Protein AF-K1SM34-F1 (afdb_monomer_lite)

Foldseek 3Di:
DVVLLVVLVVFVPAKDFDDDVHDTDDIHIPSVVSVVLVVLVVVLVVLVCVLVLPDAAQFQQPQFRPCVVVCVVVVNPVVVVVVRQCVVCVVVVHNGHDNGDTNDRDCVSVVSVVVSVVSVVVSVVVVD

Structure (mmCIF, N/CA/C/O backbone):
data_AF-K1SM34-F1
#
_entry.id   AF-K1SM34-F1
#
loop_
_atom_site.group_PDB
_atom_site.id
_atom_site.type_symbol
_atom_site.label_atom_id
_atom_site.label_alt_id
_atom_site.label_comp_id
_atom_site.label_asym_id
_atom_site.label_entity_id
_atom_site.label_seq_id
_atom_site.pdbx_PDB_ins_code
_atom_site.Cartn_x
_atom_site.Cartn_y
_atom_site.Cartn_z
_atom_site.occupancy
_atom_site.B_iso_or_equiv
_atom_site.auth_seq_id
_atom_site.auth_comp_id
_atom_site.auth_asym_id
_atom_site.auth_atom_id
_atom_site.pdbx_PDB_model_num
ATOM 1 N N . MET A 1 1 ? 0.855 -4.156 -13.533 1.00 89.00 1 MET A N 1
ATOM 2 C CA . MET A 1 1 ? 1.797 -5.291 -13.402 1.00 89.00 1 MET A CA 1
ATOM 3 C C . MET A 1 1 ? 1.888 -6.126 -14.684 1.00 89.00 1 MET A C 1
ATOM 5 O O . MET A 1 1 ? 2.943 -6.091 -15.301 1.00 89.00 1 MET A O 1
ATOM 9 N N . LYS A 1 2 ? 0.816 -6.805 -15.136 1.00 96.25 2 LYS A N 1
ATOM 10 C CA . LYS A 1 2 ? 0.842 -7.730 -16.296 1.00 96.25 2 LYS A CA 1
ATOM 11 C C . LYS A 1 2 ? 1.479 -7.157 -17.572 1.00 96.25 2 LYS A C 1
ATOM 13 O O . LYS A 1 2 ? 2.424 -7.739 -18.078 1.00 96.25 2 LYS A O 1
ATOM 18 N N . GLU A 1 3 ? 1.020 -6.002 -18.046 1.00 97.81 3 GLU A N 1
ATOM 19 C CA . GLU A 1 3 ? 1.512 -5.424 -19.311 1.00 97.81 3 GLU A CA 1
ATOM 20 C C . GLU A 1 3 ? 3.024 -5.141 -19.300 1.00 97.81 3 GLU A C 1
ATOM 22 O O . GLU A 1 3 ? 3.725 -5.396 -20.277 1.00 97.81 3 GLU A O 1
ATOM 27 N N . LEU A 1 4 ? 3.553 -4.665 -18.168 1.00 97.44 4 LEU A N 1
ATOM 28 C CA . LEU A 1 4 ? 4.985 -4.411 -18.010 1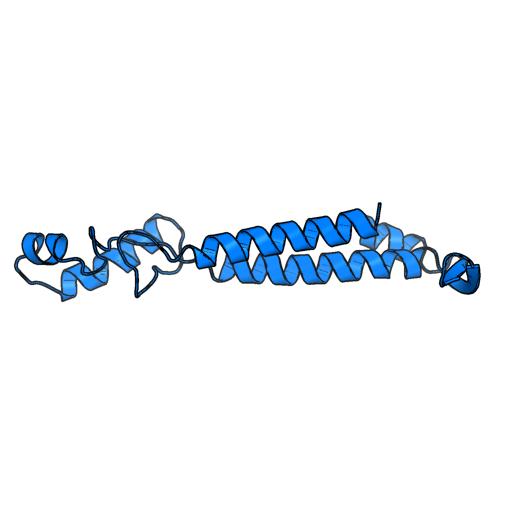.00 97.44 4 LEU A CA 1
ATOM 29 C C . LEU A 1 4 ? 5.789 -5.716 -17.898 1.00 97.44 4 LEU A C 1
ATOM 31 O O . LEU A 1 4 ? 6.906 -5.789 -18.408 1.00 97.44 4 LEU A O 1
ATOM 35 N N . ALA A 1 5 ? 5.223 -6.746 -17.264 1.00 98.44 5 ALA A N 1
ATOM 36 C CA . ALA A 1 5 ? 5.828 -8.072 -17.201 1.00 98.44 5 ALA A CA 1
ATOM 37 C C . ALA A 1 5 ? 5.891 -8.730 -18.591 1.00 98.44 5 ALA A C 1
ATOM 39 O O . ALA A 1 5 ? 6.952 -9.211 -18.985 1.00 98.44 5 ALA A O 1
ATOM 40 N N . ASP A 1 6 ? 4.805 -8.664 -19.365 1.00 98.62 6 ASP A N 1
ATOM 41 C CA . ASP A 1 6 ? 4.750 -9.172 -20.740 1.00 98.62 6 ASP A CA 1
ATOM 42 C C . ASP A 1 6 ? 5.736 -8.419 -21.647 1.00 98.62 6 ASP A C 1
ATOM 44 O O . ASP A 1 6 ? 6.437 -9.027 -22.457 1.00 98.62 6 ASP A O 1
ATOM 48 N N . PHE A 1 7 ? 5.856 -7.096 -21.479 1.00 98.62 7 PHE A N 1
ATOM 49 C CA . PHE A 1 7 ? 6.878 -6.296 -22.155 1.00 98.62 7 PHE A CA 1
ATOM 50 C C . PHE A 1 7 ? 8.295 -6.755 -21.784 1.00 98.62 7 PHE A C 1
ATOM 52 O O . PHE A 1 7 ? 9.135 -6.961 -22.664 1.00 98.62 7 PHE A O 1
ATOM 59 N N . ALA A 1 8 ? 8.571 -6.933 -20.490 1.00 98.62 8 ALA A N 1
ATOM 60 C CA . ALA A 1 8 ? 9.879 -7.368 -20.023 1.00 98.62 8 ALA A CA 1
ATOM 61 C C . ALA A 1 8 ? 10.248 -8.755 -20.571 1.00 98.62 8 ALA A C 1
ATOM 63 O O . ALA A 1 8 ? 11.377 -8.939 -21.029 1.00 98.62 8 ALA A O 1
ATOM 64 N N . ASP A 1 9 ? 9.303 -9.700 -20.588 1.00 98.69 9 ASP A N 1
ATOM 65 C CA . ASP A 1 9 ? 9.522 -11.045 -21.125 1.00 98.69 9 ASP A CA 1
ATOM 66 C C . ASP A 1 9 ? 9.722 -11.031 -22.646 1.00 98.69 9 ASP A C 1
ATOM 68 O O . ASP A 1 9 ? 10.700 -11.598 -23.143 1.00 98.69 9 ASP A O 1
ATOM 72 N N . LYS A 1 10 ? 8.880 -10.293 -23.384 1.00 98.81 10 LYS A N 1
ATOM 73 C CA . LYS A 1 10 ? 9.003 -10.11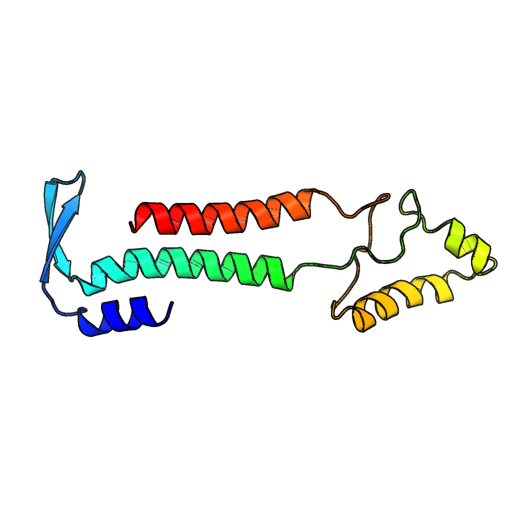7 -24.840 1.00 98.81 10 LYS A CA 1
ATOM 74 C C . LYS A 1 10 ? 10.381 -9.589 -25.242 1.00 98.81 10 LYS A C 1
ATOM 76 O O . LYS A 1 10 ? 10.943 -10.031 -26.242 1.00 98.81 10 LYS A O 1
ATOM 81 N N . TYR A 1 11 ? 10.934 -8.655 -24.469 1.00 98.81 11 TYR A N 1
ATOM 82 C CA . TYR A 1 11 ? 12.193 -7.977 -24.781 1.00 98.81 11 TYR A CA 1
ATOM 83 C C . TYR A 1 11 ? 13.389 -8.447 -23.941 1.00 98.81 11 TYR A C 1
ATOM 85 O O . TYR A 1 11 ? 14.443 -7.800 -23.944 1.00 98.81 11 TYR A O 1
ATOM 93 N N . LYS A 1 12 ? 13.279 -9.589 -23.248 1.00 98.69 12 LYS A N 1
ATOM 94 C CA . LYS A 1 12 ? 14.323 -10.092 -22.336 1.00 98.69 12 LYS A CA 1
ATOM 95 C C . LYS A 1 12 ? 15.677 -10.318 -22.997 1.00 98.69 12 LYS A C 1
ATOM 97 O O . LYS A 1 12 ? 16.698 -10.128 -22.343 1.00 98.69 12 LYS A O 1
ATOM 102 N N . ALA A 1 13 ? 15.679 -10.683 -24.279 1.00 98.56 13 ALA A N 1
ATOM 103 C CA . ALA A 1 13 ? 16.881 -10.982 -25.052 1.00 98.56 13 ALA A CA 1
ATOM 104 C C . ALA A 1 13 ? 17.350 -9.822 -25.947 1.00 98.56 13 ALA A C 1
ATOM 106 O O . ALA A 1 13 ? 18.374 -9.966 -26.603 1.00 98.56 13 ALA A O 1
ATOM 107 N N . GLN A 1 14 ? 16.636 -8.688 -25.995 1.00 98.75 14 GLN A N 1
ATOM 108 C CA . GLN A 1 14 ? 17.002 -7.556 -26.853 1.00 98.75 14 GLN A CA 1
ATOM 109 C C . GLN A 1 14 ? 18.107 -6.717 -26.192 1.00 98.75 14 GLN A C 1
ATOM 111 O O . GLN A 1 14 ? 17.809 -6.025 -25.211 1.00 98.75 14 GLN A O 1
ATOM 116 N N . PRO A 1 15 ? 19.354 -6.719 -26.700 1.00 98.56 15 PRO A N 1
ATOM 117 C CA . PRO A 1 15 ? 20.438 -5.952 -26.099 1.00 98.56 15 PRO A CA 1
ATOM 118 C C . PRO A 1 15 ? 20.202 -4.446 -26.234 1.00 98.56 15 PRO A C 1
ATOM 120 O O . PRO A 1 15 ? 19.641 -3.969 -27.220 1.00 98.56 15 PRO A O 1
ATOM 123 N N . THR A 1 16 ? 20.658 -3.682 -25.248 1.00 98.62 16 THR A N 1
ATOM 124 C CA . THR A 1 16 ? 20.684 -2.217 -25.279 1.00 98.62 16 THR A CA 1
ATOM 125 C C . THR A 1 16 ? 21.860 -1.705 -24.458 1.00 98.62 16 THR A C 1
ATOM 127 O O . THR A 1 16 ? 22.243 -2.305 -23.452 1.00 98.62 16 THR A O 1
ATOM 130 N N . LEU A 1 17 ? 22.407 -0.551 -24.838 1.00 98.31 17 LEU A N 1
ATOM 131 C CA . LEU A 1 17 ? 23.386 0.153 -24.013 1.00 98.31 17 LEU A CA 1
ATOM 132 C C . LEU A 1 17 ? 22.741 0.552 -22.675 1.00 98.31 17 LEU A C 1
ATOM 134 O O . LEU A 1 17 ? 21.618 1.074 -22.669 1.00 98.31 17 LEU A O 1
ATOM 138 N N . ALA A 1 18 ? 23.407 0.266 -21.553 1.00 97.50 18 ALA A N 1
ATOM 139 C CA . ALA A 1 18 ? 22.992 0.743 -20.236 1.00 97.50 18 ALA A CA 1
ATOM 140 C C . ALA A 1 18 ? 23.624 2.101 -19.923 1.00 97.50 18 ALA A C 1
ATOM 142 O O . ALA A 1 18 ? 24.610 2.492 -20.546 1.00 97.50 18 ALA A O 1
ATOM 143 N N . PHE A 1 19 ? 23.060 2.793 -18.933 1.00 97.88 19 PHE A N 1
ATOM 144 C CA . PHE A 1 19 ? 23.511 4.117 -18.533 1.00 97.88 19 PHE A CA 1
ATOM 145 C C . PHE A 1 19 ? 23.691 4.200 -17.018 1.00 97.88 19 PHE A C 1
ATOM 147 O O . PHE A 1 19 ? 22.775 3.868 -16.266 1.00 97.88 19 PHE A O 1
ATOM 154 N N . THR A 1 20 ? 24.853 4.679 -16.579 1.00 97.00 20 THR A N 1
ATOM 155 C CA . THR A 1 20 ? 25.108 5.132 -15.202 1.00 97.00 20 THR A CA 1
ATOM 156 C C . THR A 1 20 ? 25.584 6.577 -15.284 1.00 97.00 20 THR A C 1
ATOM 158 O O . THR A 1 20 ? 26.324 6.921 -16.199 1.00 97.00 20 THR A O 1
ATOM 161 N N . HIS A 1 21 ? 25.099 7.468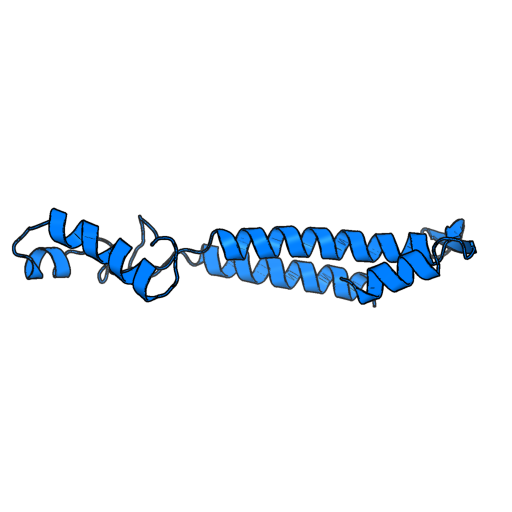 -14.413 1.00 96.69 21 HIS A N 1
ATOM 162 C CA . HIS A 1 21 ? 25.302 8.924 -14.572 1.00 96.69 21 HIS A CA 1
ATOM 163 C C . HIS A 1 21 ? 24.847 9.464 -15.943 1.00 96.69 21 HIS A C 1
ATOM 165 O O . HIS A 1 21 ? 25.370 10.460 -16.435 1.00 96.69 21 HIS A O 1
ATOM 171 N N . PHE A 1 22 ? 23.911 8.767 -16.595 1.00 94.12 22 PHE A N 1
ATOM 172 C CA . PHE A 1 22 ? 23.523 9.025 -17.984 1.00 94.12 22 PHE A CA 1
ATOM 173 C C . PHE A 1 22 ? 24.698 8.957 -18.988 1.00 94.12 22 PHE A C 1
ATOM 175 O O . PHE A 1 22 ? 24.667 9.571 -20.049 1.00 94.12 22 PHE A O 1
ATOM 182 N N . GLN A 1 23 ? 25.737 8.186 -18.673 1.00 97.94 23 GLN A N 1
ATOM 183 C CA . GLN A 1 23 ? 26.869 7.909 -19.555 1.00 97.94 23 GLN A CA 1
ATOM 184 C C . GLN A 1 23 ? 26.876 6.431 -19.969 1.00 97.94 23 GLN A C 1
ATOM 186 O O . GLN A 1 23 ? 26.378 5.592 -19.209 1.00 97.94 23 GLN A O 1
ATOM 191 N N . PRO A 1 24 ? 27.408 6.096 -21.160 1.00 98.12 24 PRO A N 1
ATOM 192 C CA . PRO A 1 24 ? 27.535 4.717 -21.624 1.00 98.12 24 PRO A CA 1
ATOM 193 C C . PRO A 1 24 ? 28.173 3.793 -20.581 1.00 98.12 24 PRO A C 1
ATOM 195 O O . PRO A 1 24 ? 29.255 4.068 -20.069 1.00 98.12 24 PRO A O 1
ATOM 198 N N . ALA A 1 25 ? 27.511 2.673 -20.301 1.00 97.75 25 ALA A N 1
ATOM 199 C CA . ALA A 1 25 ? 27.989 1.627 -19.402 1.00 97.75 25 ALA A CA 1
ATOM 200 C C . ALA A 1 25 ? 27.911 0.243 -20.073 1.00 97.75 25 ALA A C 1
ATOM 202 O O . ALA A 1 25 ? 27.576 0.123 -21.254 1.00 97.75 25 ALA A O 1
ATOM 203 N N . GLN A 1 26 ? 28.224 -0.820 -19.324 1.00 97.44 26 GLN A N 1
ATOM 204 C CA . GLN A 1 26 ? 28.122 -2.198 -19.819 1.00 97.44 26 GLN A CA 1
ATOM 205 C C . GLN A 1 26 ? 26.716 -2.495 -20.383 1.00 97.44 26 GLN A C 1
ATOM 207 O O . GLN A 1 26 ? 25.727 -2.027 -19.814 1.00 97.44 26 GLN A O 1
ATOM 212 N N . PRO A 1 27 ? 26.591 -3.264 -21.481 1.00 97.69 27 PRO A N 1
ATOM 213 C CA . PRO A 1 27 ? 25.291 -3.597 -22.056 1.00 97.69 27 PRO A CA 1
ATOM 214 C C . PRO A 1 27 ? 24.344 -4.285 -21.065 1.00 97.69 27 PRO A C 1
ATOM 216 O O . PRO A 1 27 ? 24.753 -5.052 -20.197 1.00 97.69 27 PRO A O 1
ATOM 219 N N . THR A 1 28 ? 23.051 -4.040 -21.250 1.00 98.56 28 THR A N 1
ATOM 220 C CA . THR A 1 28 ? 21.944 -4.747 -20.594 1.00 98.56 28 THR A CA 1
ATOM 221 C C . THR A 1 28 ? 20.941 -5.195 -21.663 1.00 98.56 28 THR A C 1
ATOM 223 O O . THR A 1 28 ? 21.239 -5.129 -22.857 1.00 98.56 28 THR A O 1
ATOM 226 N N . THR A 1 29 ? 19.743 -5.628 -21.274 1.00 98.81 29 THR A N 1
ATOM 227 C CA . THR A 1 29 ? 18.630 -5.849 -22.206 1.00 98.81 29 THR A CA 1
ATOM 228 C C . THR A 1 29 ? 17.469 -4.906 -21.924 1.00 98.81 29 THR A C 1
ATOM 230 O O . THR A 1 29 ? 17.308 -4.407 -20.807 1.00 98.81 29 THR A O 1
ATOM 233 N N . VAL A 1 30 ? 16.656 -4.637 -22.948 1.00 98.75 30 VAL A N 1
ATOM 234 C CA . VAL A 1 30 ? 15.440 -3.820 -22.807 1.00 98.75 30 VAL A CA 1
ATOM 235 C C . VAL A 1 30 ? 14.520 -4.435 -21.752 1.00 98.75 30 VAL A C 1
ATOM 237 O O . VAL A 1 30 ? 14.063 -3.728 -20.855 1.00 98.75 30 VAL A O 1
ATOM 240 N N . GLY A 1 31 ? 14.342 -5.760 -21.781 1.00 98.75 31 GLY A N 1
ATOM 241 C CA . GLY A 1 31 ? 13.579 -6.468 -20.758 1.00 98.75 31 GLY A CA 1
ATOM 242 C C . GLY A 1 31 ? 14.185 -6.345 -19.360 1.00 98.75 31 GLY A C 1
ATOM 243 O O . GLY A 1 31 ? 13.469 -6.010 -18.423 1.00 98.75 31 GLY A O 1
ATOM 244 N N . LYS A 1 32 ? 15.511 -6.499 -19.201 1.00 98.69 32 LYS A N 1
ATOM 245 C CA . LYS A 1 32 ? 16.176 -6.327 -17.894 1.00 98.69 32 LYS A CA 1
ATOM 246 C C . LYS A 1 32 ? 16.024 -4.908 -17.338 1.00 98.69 32 LYS A C 1
ATOM 248 O O . LYS A 1 32 ? 15.938 -4.733 -16.127 1.00 98.69 32 LYS A O 1
ATOM 253 N N . ARG A 1 33 ? 15.991 -3.879 -18.187 1.00 98.50 33 ARG A N 1
ATOM 254 C CA . ARG A 1 33 ? 15.671 -2.516 -17.734 1.00 98.50 33 ARG A CA 1
ATOM 255 C C . ARG A 1 33 ? 14.231 -2.435 -17.231 1.00 98.50 33 ARG A C 1
ATOM 257 O O . ARG A 1 33 ? 14.010 -1.879 -16.159 1.00 98.50 33 ARG A O 1
ATOM 264 N N . ALA A 1 34 ? 13.288 -3.034 -17.956 1.00 98.56 34 ALA A N 1
ATOM 265 C CA . ALA A 1 34 ? 11.885 -3.062 -17.563 1.00 98.56 34 ALA A CA 1
ATOM 266 C C . ALA A 1 34 ? 11.640 -3.775 -16.226 1.00 98.56 34 ALA A C 1
ATOM 268 O O . ALA A 1 34 ? 10.811 -3.320 -15.440 1.00 98.56 34 ALA A O 1
ATOM 269 N N . THR A 1 35 ? 12.410 -4.823 -15.905 1.00 98.62 35 THR A N 1
ATOM 270 C CA . THR A 1 35 ? 12.287 -5.490 -14.599 1.00 98.62 35 THR A CA 1
ATOM 271 C C . THR A 1 35 ? 12.691 -4.599 -13.425 1.00 98.62 35 THR A C 1
ATOM 273 O O . THR A 1 35 ? 12.243 -4.850 -12.315 1.00 98.62 35 THR A O 1
ATOM 276 N N . LEU A 1 36 ? 13.518 -3.564 -13.634 1.00 98.44 36 LEU A N 1
ATOM 277 C CA . LEU A 1 36 ? 13.842 -2.607 -12.567 1.00 98.44 36 LEU A CA 1
ATOM 278 C C . LEU A 1 36 ? 12.609 -1.791 -12.169 1.00 98.44 36 LEU A C 1
ATOM 280 O O . LEU A 1 36 ? 12.381 -1.582 -10.987 1.00 98.44 36 LEU A O 1
ATOM 284 N N . TRP A 1 37 ? 11.803 -1.361 -13.143 1.00 98.38 37 TRP A N 1
ATOM 285 C CA . TRP A 1 37 ? 10.534 -0.678 -12.872 1.00 98.38 37 TRP A CA 1
ATOM 286 C C . TRP A 1 37 ? 9.500 -1.640 -12.282 1.00 98.38 37 TRP A C 1
ATOM 288 O O . TRP A 1 37 ? 8.809 -1.297 -11.331 1.00 98.38 37 TRP A O 1
ATOM 298 N N . LEU A 1 38 ? 9.422 -2.867 -12.812 1.00 98.38 38 LEU A N 1
ATOM 299 C CA . LEU A 1 38 ? 8.498 -3.884 -12.307 1.00 98.38 38 LEU A CA 1
ATOM 300 C C . LEU A 1 38 ? 8.777 -4.240 -10.840 1.00 98.38 38 LEU A C 1
ATOM 302 O O . LEU A 1 38 ? 7.832 -4.437 -10.084 1.00 98.38 38 LEU A O 1
ATOM 306 N N . GLN A 1 39 ? 10.051 -4.300 -10.441 1.00 98.44 39 GLN A N 1
ATOM 307 C CA . GLN A 1 39 ? 10.440 -4.555 -9.055 1.00 98.44 39 GLN A CA 1
ATOM 308 C C . GLN A 1 39 ? 9.915 -3.471 -8.112 1.00 98.44 39 GLN A C 1
ATOM 310 O O . GLN A 1 39 ? 9.403 -3.806 -7.051 1.00 98.44 39 GLN A O 1
ATOM 315 N N . GLU A 1 40 ? 10.022 -2.196 -8.488 1.00 98.44 40 GLU A N 1
ATOM 316 C CA . GLU A 1 40 ? 9.513 -1.100 -7.659 1.00 98.44 40 GLU A CA 1
ATOM 317 C C . GLU A 1 40 ? 7.991 -1.197 -7.476 1.00 98.44 40 GLU A C 1
ATOM 319 O O . GLU A 1 40 ? 7.522 -1.244 -6.345 1.00 98.44 40 GLU A O 1
ATOM 324 N N . PHE A 1 41 ? 7.232 -1.407 -8.558 1.00 98.44 41 PHE A N 1
ATOM 325 C CA . PHE A 1 41 ? 5.781 -1.610 -8.447 1.00 98.44 41 PHE A CA 1
ATOM 326 C C . PHE A 1 41 ? 5.380 -2.894 -7.706 1.00 98.44 41 PHE A C 1
ATOM 328 O O . PHE A 1 41 ? 4.269 -2.980 -7.185 1.00 98.44 41 PHE A O 1
ATOM 335 N N . SER A 1 42 ? 6.246 -3.911 -7.673 1.00 98.38 42 SER A N 1
ATOM 336 C CA . SER A 1 42 ? 6.017 -5.105 -6.855 1.00 98.38 42 SER A CA 1
ATOM 337 C C . SER A 1 42 ? 6.096 -4.776 -5.368 1.00 98.38 42 SER A C 1
ATOM 339 O O . SER A 1 42 ? 5.242 -5.224 -4.613 1.00 98.38 42 SER A O 1
ATOM 341 N N . LEU A 1 43 ? 7.079 -3.966 -4.963 1.00 98.62 43 LEU A N 1
ATOM 342 C CA . LEU A 1 43 ? 7.207 -3.500 -3.580 1.00 98.62 43 LEU A CA 1
ATOM 343 C C . LEU A 1 43 ? 6.016 -2.614 -3.189 1.00 98.62 43 LEU A C 1
ATOM 345 O O . LEU A 1 43 ? 5.440 -2.798 -2.121 1.00 98.62 43 LEU A O 1
ATOM 349 N N . ASP A 1 44 ? 5.581 -1.727 -4.086 1.00 98.62 44 ASP A N 1
ATOM 350 C CA . ASP A 1 44 ? 4.382 -0.914 -3.862 1.00 98.62 44 ASP A CA 1
ATOM 351 C C . ASP A 1 44 ? 3.119 -1.769 -3.662 1.00 98.62 44 ASP A C 1
ATOM 353 O O . ASP A 1 44 ? 2.258 -1.438 -2.845 1.00 98.62 44 ASP A O 1
ATOM 357 N N . LEU A 1 45 ? 2.986 -2.864 -4.420 1.00 98.44 45 LEU A N 1
ATOM 358 C CA . LEU A 1 45 ? 1.861 -3.789 -4.291 1.00 98.44 45 LEU A CA 1
ATOM 359 C C . LEU A 1 45 ? 1.889 -4.518 -2.941 1.00 98.44 45 LEU A C 1
ATOM 361 O O . LEU A 1 45 ? 0.843 -4.644 -2.309 1.00 98.44 45 LEU A O 1
ATOM 365 N N . GLU A 1 46 ? 3.066 -4.950 -2.483 1.00 98.50 46 GLU A N 1
ATOM 366 C CA . GLU A 1 46 ? 3.236 -5.559 -1.158 1.00 98.50 46 GLU A CA 1
ATOM 367 C C . GLU A 1 46 ? 2.796 -4.600 -0.041 1.00 98.50 46 GLU A C 1
ATOM 369 O O . GLU A 1 46 ? 2.036 -4.987 0.853 1.00 98.50 46 GLU A O 1
ATOM 374 N N . ASP A 1 47 ? 3.207 -3.332 -0.119 1.00 98.50 47 ASP A N 1
ATOM 375 C CA . ASP A 1 47 ? 2.815 -2.301 0.842 1.00 98.50 47 ASP A CA 1
ATOM 376 C C . ASP A 1 47 ? 1.311 -1.989 0.780 1.00 98.50 47 ASP A C 1
ATOM 378 O O . ASP A 1 47 ? 0.654 -1.849 1.820 1.00 98.50 47 ASP A O 1
ATOM 382 N N . LEU A 1 48 ? 0.741 -1.918 -0.427 1.00 98.50 48 LEU A N 1
ATOM 383 C CA . LEU A 1 48 ? -0.690 -1.717 -0.637 1.00 98.50 48 LEU A CA 1
ATOM 384 C C . LEU A 1 48 ? -1.509 -2.850 -0.016 1.00 98.50 48 LEU A C 1
ATOM 386 O O . LEU A 1 48 ? -2.414 -2.580 0.778 1.00 98.50 48 LEU A O 1
ATOM 390 N N . ASP A 1 49 ? -1.174 -4.100 -0.329 1.00 98.38 49 ASP A N 1
ATOM 391 C CA . ASP A 1 49 ? -1.859 -5.280 0.198 1.00 98.38 49 ASP A CA 1
ATOM 392 C C . ASP A 1 49 ? -1.719 -5.362 1.721 1.00 98.38 49 ASP A C 1
ATOM 394 O O . ASP A 1 49 ? -2.685 -5.672 2.426 1.00 98.38 49 ASP A O 1
ATOM 398 N N . HIS A 1 50 ? -0.549 -5.010 2.261 1.00 98.25 50 HIS A N 1
ATOM 399 C CA . HIS A 1 50 ? -0.336 -4.951 3.702 1.00 98.25 50 HIS A CA 1
ATOM 400 C C . HIS A 1 50 ? -1.221 -3.893 4.377 1.00 98.25 50 HIS A C 1
ATOM 402 O O . HIS A 1 50 ? -1.847 -4.160 5.411 1.00 98.25 50 HIS A O 1
ATOM 408 N N . VAL A 1 51 ? -1.293 -2.677 3.829 1.00 98.00 51 VAL A N 1
ATOM 409 C CA . VAL A 1 51 ? -2.124 -1.612 4.405 1.00 98.00 51 VAL A CA 1
ATOM 410 C C . VAL A 1 51 ? -3.605 -1.959 4.277 1.00 98.00 51 VAL A C 1
ATOM 412 O O . VAL A 1 51 ? -4.314 -1.884 5.281 1.00 98.00 51 VAL A O 1
ATOM 415 N N . LEU A 1 52 ? -4.061 -2.415 3.106 1.00 96.69 52 LEU A N 1
ATOM 416 C CA . LEU A 1 52 ? -5.440 -2.865 2.886 1.00 96.69 52 LEU A CA 1
ATOM 417 C C . LEU A 1 52 ? -5.828 -4.005 3.836 1.00 96.69 52 LEU A C 1
ATOM 419 O O . LEU A 1 52 ? -6.862 -3.929 4.499 1.00 96.69 52 LEU A O 1
ATOM 423 N N . GLY A 1 53 ? -4.978 -5.026 3.962 1.00 96.56 53 GLY A N 1
ATOM 424 C CA . GLY A 1 53 ? -5.234 -6.203 4.791 1.00 96.56 53 GLY A CA 1
ATOM 425 C C . GLY A 1 53 ? -5.171 -5.954 6.301 1.00 96.56 53 GLY A C 1
ATOM 426 O O . GLY A 1 53 ? -5.675 -6.768 7.074 1.00 96.56 53 GLY A O 1
ATOM 427 N N . THR A 1 54 ? -4.571 -4.842 6.743 1.00 95.50 54 THR A N 1
ATOM 428 C CA . THR A 1 54 ? -4.444 -4.490 8.172 1.00 95.50 54 THR A CA 1
ATOM 429 C C . THR A 1 54 ? -5.372 -3.359 8.621 1.00 95.50 54 THR A C 1
ATOM 431 O O . THR A 1 54 ? -5.339 -2.970 9.795 1.00 95.50 54 THR A O 1
ATOM 434 N N . MET A 1 55 ? -6.211 -2.827 7.727 1.00 96.00 55 MET A N 1
ATOM 435 C CA . MET A 1 55 ? -7.212 -1.827 8.091 1.00 96.00 55 MET A CA 1
ATOM 436 C C . MET A 1 55 ? -8.316 -2.427 8.961 1.00 96.00 55 MET A C 1
ATOM 438 O O . MET A 1 55 ? -8.847 -3.505 8.694 1.00 96.00 55 MET A O 1
ATOM 442 N N . LYS A 1 56 ? -8.683 -1.686 10.007 1.00 97.31 56 LYS A N 1
ATOM 443 C CA . LYS A 1 56 ? -9.757 -2.044 10.935 1.00 97.31 56 LYS A CA 1
ATOM 444 C C . LYS A 1 56 ? -10.806 -0.948 10.944 1.00 97.31 56 LYS A C 1
ATOM 446 O O . LYS A 1 56 ? -10.503 0.220 10.698 1.00 97.31 56 LYS A O 1
ATOM 451 N N . LEU A 1 57 ? -12.037 -1.319 11.264 1.00 97.75 57 LEU A N 1
ATOM 452 C CA . LEU A 1 57 ? -13.101 -0.345 11.454 1.00 97.75 57 LEU A CA 1
ATOM 453 C C . LEU A 1 57 ? -12.901 0.395 12.788 1.00 97.75 57 LEU A C 1
ATOM 455 O O . LEU A 1 57 ? -12.324 -0.144 13.728 1.00 97.75 57 LEU A O 1
ATOM 459 N N . LEU A 1 58 ? -13.392 1.628 12.913 1.00 97.00 58 LEU A N 1
ATOM 460 C CA . LEU A 1 58 ? -13.432 2.299 14.219 1.00 97.00 58 LEU A CA 1
ATOM 461 C C . LEU A 1 58 ? -14.304 1.523 15.222 1.00 97.00 58 LEU A C 1
ATOM 463 O O . LEU A 1 58 ? -13.903 1.337 16.367 1.00 97.00 58 LEU A O 1
ATOM 467 N N . GLY A 1 59 ? -15.471 1.057 14.777 1.00 94.38 59 GLY A N 1
ATOM 468 C CA . GLY A 1 59 ? -16.491 0.480 15.647 1.00 94.38 59 GLY A CA 1
ATOM 469 C C . GLY A 1 59 ? -17.260 1.552 16.416 1.00 94.38 59 GLY A C 1
ATOM 470 O O . GLY A 1 59 ? -17.271 2.729 16.051 1.00 94.38 59 GLY A O 1
ATOM 471 N N . SER A 1 60 ? -17.918 1.130 17.486 1.00 93.38 60 SER A N 1
ATOM 472 C CA . SER A 1 60 ? -18.756 1.966 18.328 1.00 93.38 60 SER A CA 1
ATOM 473 C C . SER A 1 60 ? -18.034 2.315 19.625 1.00 93.38 60 SER A C 1
ATOM 475 O O . SER A 1 60 ? -18.062 1.548 20.580 1.00 93.38 60 SER A O 1
ATOM 477 N N . LYS A 1 61 ? -17.352 3.466 19.664 1.00 93.50 61 LYS A N 1
ATOM 478 C CA . LYS A 1 61 ? -16.397 3.815 20.740 1.00 93.50 61 LYS A CA 1
ATOM 479 C C . LYS A 1 61 ? -16.864 4.920 21.693 1.00 93.50 61 LYS A C 1
ATOM 481 O O . LYS A 1 61 ? -16.266 5.136 22.745 1.00 93.50 61 LYS A O 1
ATOM 486 N N . GLY A 1 62 ? -17.964 5.596 21.364 1.00 92.06 62 GLY A N 1
ATOM 487 C CA . GLY A 1 62 ? -18.431 6.782 22.088 1.00 92.06 62 GLY A CA 1
ATOM 488 C C . GLY A 1 62 ? -17.516 7.999 21.893 1.00 92.06 62 GLY A C 1
ATOM 489 O O . GLY A 1 62 ? -16.490 7.933 21.218 1.00 92.06 62 GLY A O 1
ATOM 490 N N . THR A 1 63 ? -17.886 9.134 22.488 1.00 94.69 63 THR A N 1
ATOM 491 C CA . THR A 1 63 ? -17.239 10.435 22.229 1.00 94.69 63 THR A CA 1
ATOM 492 C C . THR A 1 63 ? -15.759 10.476 22.608 1.00 94.69 63 THR A C 1
ATOM 494 O O . THR A 1 63 ? -14.986 11.175 21.966 1.00 94.69 63 THR A O 1
ATOM 497 N N . THR A 1 64 ? -15.341 9.730 23.630 1.00 96.31 64 THR A N 1
ATOM 498 C CA . THR A 1 64 ? -13.958 9.731 24.141 1.00 96.31 64 THR A CA 1
ATOM 499 C C . THR A 1 64 ? -13.290 8.359 24.088 1.00 96.31 64 THR A C 1
ATOM 501 O O . THR A 1 64 ? -12.210 8.191 24.645 1.00 96.31 64 THR A O 1
ATOM 504 N N . GLY A 1 65 ? -13.895 7.382 23.405 1.00 94.94 65 GLY A N 1
ATOM 505 C CA . GLY A 1 65 ? -13.326 6.040 23.258 1.00 94.94 65 GLY A CA 1
ATOM 506 C C . GLY A 1 65 ? -13.670 5.046 24.371 1.00 94.94 65 GLY A C 1
ATOM 507 O O . GLY A 1 65 ? -13.290 3.884 24.283 1.00 94.94 65 GLY A O 1
ATOM 508 N N . THR A 1 66 ? -14.388 5.483 25.409 1.00 94.19 66 THR A N 1
ATOM 509 C CA . THR A 1 66 ? -14.697 4.672 26.600 1.00 94.19 66 THR A CA 1
ATOM 510 C C . THR A 1 66 ? -16.019 3.917 26.523 1.00 94.19 66 THR A C 1
ATOM 512 O O . THR A 1 66 ? -16.352 3.192 27.451 1.00 94.19 66 THR A O 1
ATOM 515 N N . GLN A 1 67 ? -16.814 4.132 25.469 1.00 94.00 67 GLN A N 1
ATOM 516 C CA . GLN A 1 67 ? -18.140 3.523 25.300 1.00 94.00 67 GLN A CA 1
ATOM 517 C C . GLN A 1 67 ? -19.139 3.819 26.441 1.00 94.00 67 GLN A C 1
ATOM 519 O O . GLN A 1 67 ? -20.152 3.137 26.553 1.00 94.00 67 GLN A O 1
ATOM 524 N N . ALA A 1 68 ? -18.925 4.873 27.241 1.00 93.38 68 ALA A N 1
ATOM 525 C CA . ALA A 1 68 ? -19.743 5.167 28.426 1.00 93.38 68 ALA A CA 1
ATOM 526 C C . ALA A 1 68 ? -21.254 5.274 28.138 1.00 93.38 68 ALA A C 1
ATOM 528 O O . ALA A 1 68 ? -22.061 4.732 28.885 1.00 93.38 68 ALA A O 1
ATOM 529 N N . SER A 1 69 ? -21.644 5.901 27.023 1.00 92.12 69 SER A N 1
ATOM 530 C CA . SER A 1 69 ? -23.058 6.000 26.635 1.00 92.12 69 SER A CA 1
ATOM 531 C C . SER A 1 69 ? -23.675 4.646 26.261 1.00 92.12 69 SER A C 1
ATOM 533 O O . SER A 1 69 ? -24.872 4.452 26.439 1.00 92.12 69 SER A O 1
ATOM 535 N N . PHE A 1 70 ? -22.880 3.700 25.745 1.00 91.38 70 PHE A N 1
ATOM 536 C CA . PHE A 1 70 ? -23.339 2.329 25.503 1.00 91.38 70 PHE A CA 1
ATOM 537 C C . PHE A 1 70 ? -23.452 1.554 26.813 1.00 91.38 70 PHE A C 1
ATOM 539 O O . PHE A 1 70 ? -24.417 0.821 26.994 1.00 91.38 70 PHE A O 1
ATOM 546 N N . LEU A 1 71 ? -22.522 1.769 27.746 1.00 92.62 71 LEU A N 1
ATOM 547 C CA . LEU A 1 71 ? -22.588 1.178 29.080 1.00 92.62 71 LEU A CA 1
ATOM 548 C C . LEU A 1 71 ? -23.862 1.581 29.823 1.00 92.62 71 LEU A C 1
ATOM 550 O O . LEU A 1 71 ? -24.539 0.722 30.381 1.00 92.62 71 LEU A O 1
ATOM 554 N N . GLU A 1 72 ? -24.231 2.859 29.765 1.00 93.06 72 GLU A N 1
ATOM 555 C CA . GLU A 1 72 ? -25.495 3.350 30.318 1.00 93.06 72 GLU A CA 1
ATOM 556 C C . GLU A 1 72 ? -26.710 2.743 29.598 1.00 93.06 72 GLU A C 1
ATOM 558 O O . GLU A 1 72 ? -27.612 2.218 30.249 1.00 93.06 72 GLU A O 1
ATOM 563 N N . LEU A 1 73 ? -26.707 2.735 28.258 1.00 93.38 73 LEU A N 1
ATOM 564 C CA . LEU A 1 73 ? -27.800 2.185 27.446 1.00 93.38 73 LEU A CA 1
ATOM 565 C C . LEU A 1 73 ? -28.083 0.703 27.743 1.00 93.38 73 LEU A C 1
ATOM 567 O O . LEU A 1 73 ? -29.235 0.272 27.694 1.00 93.38 73 LEU A O 1
ATOM 571 N N . PHE A 1 74 ? -27.042 -0.070 28.052 1.00 94.31 74 PHE A N 1
ATOM 572 C CA . PHE A 1 74 ? -27.136 -1.494 28.369 1.00 94.31 74 PHE A CA 1
ATOM 573 C C . PHE A 1 74 ? -27.105 -1.783 29.880 1.00 94.31 74 PHE A C 1
ATOM 575 O O . PHE A 1 74 ? -26.820 -2.906 30.279 1.00 94.31 74 PHE A O 1
ATOM 582 N N . ASN A 1 75 ? -27.430 -0.803 30.735 1.00 95.12 75 ASN A N 1
ATOM 583 C CA . ASN A 1 75 ? -27.518 -0.965 32.196 1.00 95.12 75 ASN A CA 1
ATOM 584 C C . ASN A 1 75 ? -26.260 -1.589 32.840 1.00 95.12 75 ASN A C 1
ATOM 586 O O . ASN A 1 75 ? -26.358 -2.362 33.792 1.00 95.12 75 ASN A O 1
ATOM 590 N N . GLY A 1 76 ? -25.072 -1.274 32.318 1.00 93.31 76 GLY A N 1
ATOM 591 C CA . GLY A 1 76 ? -23.799 -1.810 32.804 1.00 93.31 76 GLY A CA 1
ATOM 592 C C . GLY A 1 76 ? -23.394 -3.175 32.233 1.00 93.31 76 GLY A C 1
ATOM 593 O O . GLY A 1 76 ? -22.364 -3.703 32.646 1.00 93.31 76 GLY A O 1
ATOM 594 N N . ASP A 1 77 ? -24.154 -3.752 31.296 1.00 93.75 77 ASP A N 1
ATOM 595 C CA . ASP A 1 77 ? -23.829 -5.039 30.665 1.00 93.75 77 ASP A CA 1
ATOM 596 C C . ASP A 1 77 ? -22.683 -4.911 29.643 1.00 93.75 77 ASP A C 1
ATOM 598 O O . ASP A 1 77 ? -22.886 -4.680 28.446 1.00 93.75 77 ASP A O 1
ATOM 602 N N . GLN A 1 78 ? -21.453 -5.088 30.133 1.00 90.31 78 GLN A N 1
ATOM 603 C CA . GLN A 1 78 ? -20.243 -5.060 29.313 1.00 90.31 78 GLN A CA 1
ATOM 604 C C . GLN A 1 78 ? -20.177 -6.221 28.307 1.00 90.31 78 GLN A C 1
ATOM 606 O O . GLN A 1 78 ? -19.681 -6.030 27.197 1.00 90.31 78 GLN A O 1
ATOM 611 N N . GLU A 1 79 ? -20.720 -7.402 28.633 1.00 92.31 79 GLU A N 1
ATOM 612 C CA . GLU A 1 79 ? -20.678 -8.552 27.720 1.00 92.31 79 GLU A CA 1
ATOM 613 C C . GLU A 1 79 ? -21.475 -8.294 26.440 1.00 92.31 79 GLU A C 1
ATOM 615 O O . GLU A 1 79 ? -21.097 -8.756 25.359 1.00 92.31 79 GLU A O 1
ATOM 620 N N . THR A 1 80 ? -22.595 -7.576 26.546 1.00 91.19 80 THR A N 1
ATOM 621 C CA . THR A 1 80 ? -23.368 -7.163 25.372 1.00 91.19 80 THR A CA 1
ATOM 622 C C . THR A 1 80 ? -22.590 -6.151 24.532 1.00 91.19 80 THR A C 1
ATOM 624 O O . THR A 1 80 ? -22.556 -6.279 23.308 1.00 91.19 80 THR A O 1
ATOM 627 N N . ILE A 1 81 ? -21.909 -5.193 25.162 1.00 90.56 81 ILE A N 1
ATOM 628 C CA . ILE A 1 81 ? -21.138 -4.146 24.470 1.00 90.56 81 ILE A CA 1
ATOM 629 C C . ILE A 1 81 ? -19.960 -4.742 23.700 1.00 90.56 81 ILE A C 1
ATOM 631 O O . ILE A 1 81 ? -19.753 -4.396 22.534 1.00 90.56 81 ILE A O 1
ATOM 635 N N . ASP A 1 82 ? -19.253 -5.700 24.297 1.00 90.50 82 ASP A N 1
ATOM 636 C CA . ASP A 1 82 ? -18.110 -6.376 23.676 1.00 90.50 82 ASP A CA 1
ATOM 637 C C . ASP A 1 82 ? -18.501 -7.142 22.398 1.00 90.50 82 ASP A C 1
ATOM 639 O O . ASP A 1 82 ? -17.681 -7.328 21.496 1.00 90.50 82 ASP A O 1
ATOM 643 N N . LYS A 1 83 ? -19.773 -7.544 22.270 1.00 93.06 83 LYS A N 1
ATOM 644 C CA . LYS A 1 83 ? -20.308 -8.225 21.078 1.00 93.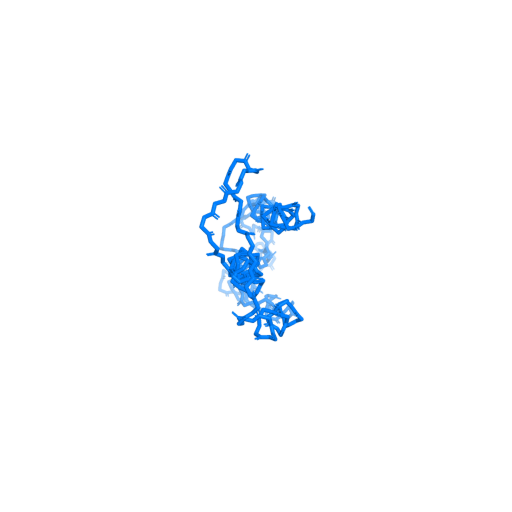06 83 LYS A CA 1
ATOM 645 C C . LYS A 1 83 ? -20.691 -7.257 19.954 1.00 93.06 83 LYS A C 1
ATOM 647 O O . LYS A 1 83 ? -20.723 -7.669 18.793 1.00 93.06 83 LYS A O 1
ATOM 652 N N . ILE A 1 84 ? -20.949 -5.980 20.254 1.00 92.00 84 ILE A N 1
ATOM 653 C CA . ILE A 1 84 ? -21.421 -4.994 19.266 1.00 92.00 84 ILE A CA 1
ATOM 654 C C . ILE A 1 84 ? -20.360 -4.724 18.199 1.00 92.00 84 ILE A C 1
ATOM 656 O O . ILE A 1 84 ? -20.667 -4.751 17.008 1.00 92.00 84 ILE A O 1
ATOM 660 N N . ASP A 1 85 ? -19.112 -4.490 18.599 1.00 93.00 85 ASP A N 1
ATOM 661 C CA . ASP A 1 85 ? -18.044 -4.140 17.658 1.00 93.00 85 ASP A CA 1
ATOM 662 C C . ASP A 1 85 ? -17.761 -5.242 16.624 1.00 93.00 85 ASP A C 1
ATOM 664 O O . ASP A 1 85 ? -17.759 -4.927 15.430 1.00 93.00 85 ASP A O 1
ATOM 668 N N . PRO A 1 86 ? -17.596 -6.524 17.011 1.00 94.31 86 PRO A N 1
ATOM 669 C CA . PRO A 1 86 ? -17.489 -7.623 16.054 1.00 94.31 86 PRO A CA 1
ATOM 670 C C . PRO A 1 86 ? -18.684 -7.714 15.095 1.00 94.31 86 PRO A C 1
ATOM 672 O O . PRO A 1 86 ? -18.500 -7.951 13.901 1.00 94.31 86 PRO A O 1
ATOM 675 N N . MET A 1 87 ? -19.907 -7.480 15.585 1.00 95.19 87 MET A N 1
ATOM 676 C CA . MET A 1 87 ? -21.108 -7.488 14.743 1.00 95.19 87 MET A CA 1
ATOM 677 C C . MET A 1 87 ? -21.116 -6.336 13.732 1.00 95.19 87 MET A C 1
ATOM 679 O O . MET A 1 87 ? -21.493 -6.542 12.577 1.00 95.19 87 MET A O 1
ATOM 683 N N . ILE A 1 88 ? -20.707 -5.129 14.140 1.00 94.62 88 ILE A N 1
ATOM 684 C CA . ILE A 1 88 ? -20.593 -3.976 13.237 1.00 94.62 88 ILE A CA 1
ATOM 685 C C . ILE A 1 88 ? -19.498 -4.233 12.198 1.00 94.62 88 ILE A C 1
ATOM 687 O O . ILE A 1 88 ? -19.746 -4.027 11.012 1.00 94.62 88 ILE A O 1
ATOM 691 N N . ALA A 1 89 ? -18.322 -4.715 12.614 1.00 96.50 89 ALA A N 1
ATOM 692 C CA . ALA A 1 89 ? -17.230 -5.040 11.698 1.00 96.50 89 ALA A CA 1
ATOM 693 C C . ALA A 1 89 ? -17.700 -6.013 10.609 1.00 96.50 89 ALA A C 1
ATOM 695 O O . ALA A 1 89 ? -17.607 -5.693 9.423 1.00 96.50 89 ALA A O 1
ATOM 696 N N . ALA A 1 90 ? -18.315 -7.132 11.011 1.00 96.38 90 ALA A N 1
ATOM 697 C CA . ALA A 1 90 ? -18.831 -8.137 10.088 1.00 96.38 90 ALA A CA 1
ATOM 698 C C . ALA A 1 90 ? -19.881 -7.566 9.119 1.00 96.38 90 ALA A C 1
ATOM 700 O O . ALA A 1 90 ? -19.813 -7.81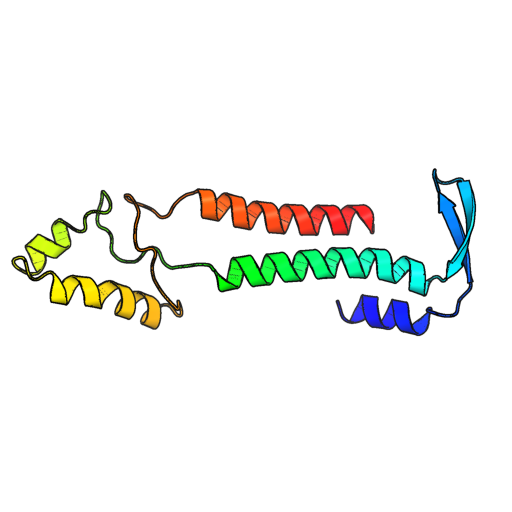9 7.918 1.00 96.38 90 ALA A O 1
ATOM 701 N N . LYS A 1 91 ? -20.823 -6.746 9.611 1.00 96.50 91 LYS A N 1
ATOM 702 C CA . LYS A 1 91 ? -21.841 -6.091 8.766 1.00 96.50 91 LYS A CA 1
ATOM 703 C C . LYS A 1 91 ? -21.248 -5.114 7.750 1.00 96.50 91 LYS A C 1
ATOM 705 O O . LYS A 1 91 ? -21.824 -4.942 6.682 1.00 96.50 91 LYS A O 1
ATOM 710 N N . MET A 1 92 ? -20.124 -4.483 8.080 1.00 96.69 92 MET A N 1
ATOM 711 C CA . MET A 1 92 ? -19.446 -3.502 7.225 1.00 96.69 92 MET A CA 1
ATOM 712 C C . MET A 1 92 ? -18.367 -4.133 6.331 1.00 96.69 92 MET A C 1
ATOM 714 O O . MET A 1 92 ? -17.674 -3.411 5.620 1.00 96.69 92 MET A O 1
ATOM 718 N N . GLY A 1 93 ? -18.198 -5.460 6.366 1.00 96.06 93 GLY A N 1
ATOM 719 C CA . GLY A 1 93 ? -17.178 -6.161 5.582 1.00 96.06 93 GLY A CA 1
ATOM 720 C C . GLY A 1 93 ? -15.752 -6.025 6.129 1.00 96.06 93 GLY A C 1
ATOM 721 O O . GLY A 1 93 ? -14.796 -6.298 5.410 1.00 96.06 93 GLY A O 1
ATOM 722 N N . PHE A 1 94 ? -15.593 -5.622 7.392 1.00 97.19 94 PHE A N 1
ATOM 723 C CA . PHE A 1 94 ? -14.307 -5.600 8.086 1.00 97.19 94 PHE A CA 1
ATOM 724 C C . PHE A 1 94 ? -14.122 -6.858 8.930 1.00 97.19 94 PHE A C 1
ATOM 726 O O . PHE A 1 94 ? -15.059 -7.372 9.538 1.00 97.19 94 PHE A O 1
ATOM 733 N N . LYS A 1 95 ? -12.873 -7.319 9.032 1.00 95.50 95 LYS A N 1
ATOM 734 C CA . LYS A 1 95 ? -12.517 -8.449 9.897 1.00 95.50 95 LYS A CA 1
ATOM 735 C C . LYS A 1 95 ? -12.676 -8.115 11.384 1.00 95.50 95 LYS A C 1
ATOM 737 O O . LYS A 1 95 ? -13.042 -8.979 12.171 1.00 95.50 95 LYS A O 1
ATOM 742 N N . GLU A 1 96 ? -12.359 -6.882 11.769 1.00 96.00 96 GLU A N 1
ATOM 743 C CA . GLU A 1 96 ? -12.315 -6.446 13.166 1.00 96.00 96 GLU A CA 1
ATOM 744 C C . GLU A 1 96 ? -12.359 -4.913 13.293 1.00 96.00 96 GLU A C 1
ATOM 746 O O . GLU A 1 96 ? -12.125 -4.179 12.325 1.00 96.00 96 GLU A O 1
ATOM 751 N N . CYS A 1 97 ? -12.638 -4.438 14.509 1.00 97.06 97 CYS A N 1
ATOM 752 C CA . CYS A 1 97 ? -12.541 -3.031 14.893 1.00 97.06 97 CYS A CA 1
ATOM 753 C C . CYS A 1 97 ? -11.216 -2.739 15.616 1.00 97.06 97 CYS A C 1
ATOM 755 O O . CYS A 1 97 ? -10.561 -3.639 16.146 1.00 97.06 97 CYS A O 1
ATOM 757 N N . TYR A 1 98 ? -10.822 -1.469 15.693 1.00 96.88 98 TYR A N 1
ATOM 758 C CA . TYR A 1 98 ? -9.730 -1.059 16.570 1.00 96.88 98 TYR A CA 1
ATOM 759 C C . TYR A 1 98 ? -10.109 -1.295 18.041 1.00 96.88 98 TYR A C 1
ATOM 761 O O . TYR A 1 98 ? -11.194 -0.892 18.460 1.00 96.88 98 TYR A O 1
ATOM 769 N N . PRO A 1 99 ? -9.231 -1.903 18.859 1.00 94.12 99 PRO A N 1
ATOM 770 C CA . PRO A 1 99 ? -9.531 -2.125 20.272 1.00 94.12 99 PRO A CA 1
ATOM 771 C C . PRO A 1 99 ? -9.453 -0.831 21.091 1.00 94.12 99 PRO A C 1
ATOM 773 O O . PRO A 1 99 ? -10.148 -0.702 22.091 1.00 94.12 99 PRO A O 1
ATOM 776 N N . VAL A 1 100 ? -8.637 0.138 20.658 1.00 95.56 100 VAL A N 1
ATOM 777 C CA . VAL A 1 100 ? -8.374 1.388 21.381 1.00 95.56 100 VAL A CA 1
ATOM 778 C C . VAL A 1 100 ? -8.478 2.572 20.427 1.00 95.56 100 VAL A C 1
ATOM 780 O O . VAL A 1 100 ? -7.846 2.586 19.368 1.00 95.56 100 VAL A O 1
ATOM 783 N N . SER A 1 101 ? -9.248 3.582 20.821 1.00 96.75 101 SER A N 1
ATOM 784 C CA . SER A 1 101 ? -9.372 4.854 20.112 1.00 96.75 101 SER A CA 1
ATOM 785 C C . SER A 1 101 ? -9.774 5.968 21.078 1.00 96.75 101 SER A C 1
ATOM 787 O O . SER A 1 101 ? -10.168 5.701 22.207 1.00 96.75 101 SER A O 1
ATOM 789 N N . GLY A 1 102 ? -9.707 7.217 20.615 1.00 96.81 102 GLY A N 1
ATOM 790 C CA . GLY A 1 102 ? -10.508 8.298 21.194 1.00 96.81 102 GLY A CA 1
ATOM 791 C C . GLY A 1 102 ? -11.863 8.364 20.486 1.00 96.81 102 GLY A C 1
ATOM 792 O O . GLY A 1 102 ? -12.443 7.333 20.145 1.00 96.81 102 GLY A O 1
ATOM 793 N N . GLN A 1 103 ? -12.310 9.579 20.163 1.00 97.75 103 GLN A N 1
ATOM 794 C CA . GLN A 1 103 ? -13.506 9.813 19.340 1.00 97.75 103 GLN A CA 1
ATOM 795 C C . GLN A 1 103 ? -13.412 9.200 17.934 1.00 97.75 103 GLN A C 1
ATOM 797 O O . GLN A 1 103 ? -14.412 8.829 17.329 1.00 97.75 103 GLN A O 1
ATOM 802 N N . THR A 1 104 ? -12.199 9.158 17.384 1.00 98.00 104 THR A N 1
ATOM 803 C CA . THR A 1 104 ? -11.920 8.691 16.024 1.00 98.00 104 THR A CA 1
ATOM 804 C C . THR A 1 104 ? -10.777 7.689 16.042 1.00 98.00 104 THR A C 1
ATOM 806 O O . THR A 1 104 ? -10.060 7.562 17.040 1.00 98.00 104 THR A O 1
ATOM 809 N N . TYR A 1 105 ? -10.596 6.979 14.930 1.00 97.75 105 TYR A N 1
ATOM 810 C CA . TYR A 1 105 ? -9.432 6.125 14.740 1.00 97.75 105 TYR A CA 1
ATOM 811 C C . TYR A 1 105 ? -8.152 6.976 14.716 1.00 97.75 105 TYR A C 1
ATOM 813 O O . TYR A 1 105 ? -8.179 8.184 14.466 1.00 97.75 105 TYR A O 1
ATOM 821 N N . SER A 1 106 ? -7.004 6.353 14.978 1.00 98.00 106 SER A N 1
ATOM 822 C CA . SER A 1 106 ? -5.730 7.074 14.951 1.00 98.00 106 SER A CA 1
ATOM 823 C C . SER A 1 106 ? -5.444 7.637 13.557 1.00 98.00 106 SER A C 1
ATOM 825 O O . SER A 1 106 ? -5.332 6.882 12.594 1.00 98.00 106 SER A O 1
ATOM 827 N N . ARG A 1 107 ? -5.195 8.947 13.453 1.00 98.19 107 ARG A N 1
ATOM 828 C CA . ARG A 1 107 ? -4.796 9.605 12.192 1.00 98.19 107 ARG A CA 1
ATOM 829 C C . ARG A 1 107 ? -3.473 9.098 11.614 1.00 98.19 107 ARG A C 1
ATOM 831 O O . ARG A 1 107 ? -3.170 9.350 10.455 1.00 98.19 107 ARG A O 1
ATOM 838 N N . LYS A 1 108 ? -2.724 8.286 12.369 1.00 98.12 108 LYS A N 1
ATOM 839 C CA . LYS A 1 108 ? -1.595 7.510 11.841 1.00 98.12 108 LYS A CA 1
ATOM 840 C C . LYS A 1 108 ? -2.018 6.561 10.711 1.00 98.12 108 LYS A C 1
ATOM 842 O O . LYS A 1 108 ? -1.203 6.280 9.838 1.00 98.12 108 LYS A O 1
ATOM 847 N N . VAL A 1 109 ? -3.262 6.069 10.718 1.00 97.94 109 VAL A N 1
ATOM 848 C CA . VAL A 1 109 ? -3.815 5.244 9.631 1.00 97.94 109 VAL A CA 1
ATOM 849 C C . VAL A 1 109 ? -3.836 6.036 8.324 1.00 97.94 109 VAL A C 1
ATOM 851 O O . VAL A 1 109 ? -3.356 5.531 7.314 1.00 97.94 109 VAL A O 1
ATOM 854 N N . ASP A 1 110 ? -4.272 7.297 8.369 1.00 98.25 110 ASP A N 1
ATOM 855 C CA . ASP A 1 110 ? -4.317 8.178 7.195 1.00 98.25 110 ASP A CA 1
ATOM 856 C C . ASP A 1 110 ? -2.908 8.390 6.618 1.00 98.25 110 ASP A C 1
ATOM 858 O O . ASP A 1 110 ? -2.699 8.255 5.415 1.00 98.25 110 ASP A O 1
ATOM 862 N N . THR A 1 111 ? -1.907 8.627 7.477 1.00 98.44 111 THR A N 1
ATOM 863 C CA . THR A 1 111 ? -0.504 8.739 7.043 1.00 98.44 111 THR A CA 1
ATOM 864 C C . THR A 1 111 ? 0.011 7.453 6.395 1.00 98.44 111 THR A C 1
ATOM 866 O O . THR A 1 111 ? 0.729 7.525 5.404 1.00 98.44 111 THR A O 1
ATOM 869 N N . ARG A 1 112 ? -0.350 6.270 6.916 1.00 98.31 112 ARG A N 1
ATOM 870 C CA . ARG A 1 112 ? 0.049 4.990 6.300 1.00 98.31 112 ARG A CA 1
ATOM 871 C C . ARG A 1 112 ? -0.519 4.857 4.889 1.00 98.31 112 ARG A C 1
ATOM 873 O O . ARG A 1 112 ? 0.225 4.499 3.987 1.00 98.31 112 ARG A O 1
ATOM 880 N N . VAL A 1 113 ? -1.795 5.193 4.696 1.00 98.50 113 VAL A N 1
ATOM 881 C CA . VAL A 1 113 ? -2.436 5.172 3.372 1.00 98.50 113 VAL A CA 1
ATOM 882 C C . VAL A 1 113 ? -1.771 6.176 2.428 1.00 98.50 113 VAL A C 1
ATOM 884 O O . VAL A 1 113 ? -1.391 5.816 1.317 1.00 98.50 113 VAL A O 1
ATOM 887 N N . ALA A 1 114 ? -1.574 7.419 2.876 1.00 98.62 114 ALA A N 1
ATOM 888 C CA . ALA A 1 114 ? -0.944 8.460 2.066 1.00 98.62 114 ALA A CA 1
ATOM 889 C C . ALA A 1 114 ? 0.485 8.085 1.637 1.00 98.62 114 ALA A C 1
ATOM 891 O O . ALA A 1 114 ? 0.866 8.339 0.497 1.00 98.62 114 ALA A O 1
ATOM 892 N N . ASN A 1 115 ? 1.256 7.440 2.517 1.00 98.56 115 ASN A N 1
ATOM 893 C CA . ASN A 1 115 ? 2.619 7.011 2.213 1.00 98.56 115 ASN A CA 1
ATOM 894 C C . ASN A 1 115 ? 2.677 5.924 1.131 1.00 98.56 115 ASN A C 1
ATOM 896 O O . ASN A 1 115 ? 3.567 5.986 0.292 1.00 98.56 115 ASN A O 1
ATOM 900 N N . VAL A 1 116 ? 1.729 4.979 1.104 1.00 98.50 116 VAL A N 1
ATOM 901 C CA . VAL A 1 116 ? 1.649 3.976 0.022 1.00 98.50 116 VAL A CA 1
ATOM 902 C C . VAL A 1 116 ? 1.418 4.658 -1.324 1.00 98.50 116 VAL A C 1
ATOM 904 O O . VAL A 1 116 ? 2.110 4.378 -2.298 1.00 98.50 116 VAL A O 1
ATOM 907 N N . LEU A 1 117 ? 0.484 5.613 -1.379 1.00 98.62 117 LEU A N 1
ATOM 908 C CA . LEU A 1 117 ? 0.211 6.363 -2.609 1.00 98.62 117 LEU A CA 1
ATOM 909 C C . LEU A 1 117 ? 1.418 7.204 -3.049 1.00 98.62 117 LEU A C 1
ATOM 911 O O . LEU A 1 117 ? 1.703 7.297 -4.242 1.00 98.62 117 LEU A O 1
ATOM 915 N N . ALA A 1 118 ? 2.138 7.795 -2.093 1.00 98.75 118 ALA A N 1
ATOM 916 C CA . ALA A 1 118 ? 3.374 8.520 -2.365 1.00 98.75 118 ALA A CA 1
ATOM 917 C C . ALA A 1 118 ? 4.487 7.597 -2.899 1.00 98.75 118 ALA A C 1
ATOM 919 O O . ALA A 1 118 ? 5.211 8.009 -3.804 1.00 98.75 118 ALA A O 1
ATOM 920 N N . GLY A 1 119 ? 4.595 6.363 -2.390 1.00 98.62 119 GLY A N 1
ATOM 921 C CA . GLY A 1 119 ? 5.513 5.331 -2.893 1.00 98.62 119 GLY A CA 1
ATOM 922 C C . GLY A 1 119 ? 5.246 4.995 -4.360 1.00 98.62 119 GLY A C 1
ATOM 923 O O . GLY A 1 119 ? 6.111 5.223 -5.205 1.00 98.62 119 GLY A O 1
ATOM 924 N N . ILE A 1 120 ? 3.993 4.650 -4.680 1.00 98.62 120 ILE A N 1
ATOM 925 C CA . ILE A 1 120 ? 3.549 4.367 -6.056 1.00 98.62 120 ILE A CA 1
ATOM 926 C C . ILE A 1 120 ? 3.873 5.533 -6.999 1.00 98.62 120 ILE A C 1
ATOM 928 O O . ILE A 1 120 ? 4.330 5.335 -8.128 1.00 98.62 120 ILE A O 1
ATOM 932 N N . ALA A 1 121 ? 3.636 6.770 -6.553 1.00 98.62 121 ALA A N 1
ATOM 933 C CA . ALA A 1 121 ? 3.935 7.959 -7.344 1.00 98.62 121 ALA A CA 1
ATOM 934 C C . ALA A 1 121 ? 5.444 8.139 -7.586 1.00 98.62 121 ALA A C 1
ATOM 936 O O . ALA A 1 121 ? 5.835 8.534 -8.686 1.00 98.62 121 ALA A O 1
ATOM 937 N N . ALA A 1 122 ? 6.293 7.830 -6.602 1.00 98.69 122 ALA A N 1
ATOM 938 C CA . ALA A 1 122 ? 7.744 7.882 -6.756 1.00 98.69 122 ALA A CA 1
ATOM 939 C C . ALA A 1 122 ? 8.236 6.862 -7.796 1.00 98.69 122 ALA A C 1
ATOM 941 O O . ALA A 1 122 ? 9.018 7.219 -8.681 1.00 98.69 122 ALA A O 1
ATOM 942 N N . SER A 1 123 ? 7.718 5.633 -7.757 1.00 98.62 123 SER A N 1
ATOM 943 C CA . SER A 1 123 ? 8.043 4.583 -8.730 1.00 98.62 123 SER A CA 1
ATOM 944 C C . SER A 1 123 ? 7.554 4.917 -10.139 1.00 98.62 123 SER A C 1
ATOM 946 O O . SER A 1 123 ? 8.289 4.756 -11.118 1.00 98.62 123 SER A O 1
ATOM 948 N N . ALA A 1 124 ? 6.352 5.488 -10.256 1.00 98.06 124 ALA A N 1
ATOM 949 C CA . ALA A 1 124 ? 5.842 5.998 -11.524 1.00 98.06 124 ALA A CA 1
ATOM 950 C C . ALA A 1 124 ? 6.711 7.133 -12.086 1.00 98.06 124 ALA A C 1
ATOM 952 O O . ALA A 1 124 ? 7.061 7.097 -13.265 1.00 98.06 124 ALA A O 1
ATOM 953 N N . HIS A 1 125 ? 7.108 8.095 -11.248 1.00 98.50 125 HIS A N 1
ATOM 954 C CA . HIS A 1 125 ? 7.951 9.216 -11.666 1.00 98.50 125 HIS A CA 1
ATOM 955 C C . HIS A 1 125 ? 9.338 8.763 -12.133 1.00 98.50 125 HIS A C 1
ATOM 957 O O . HIS A 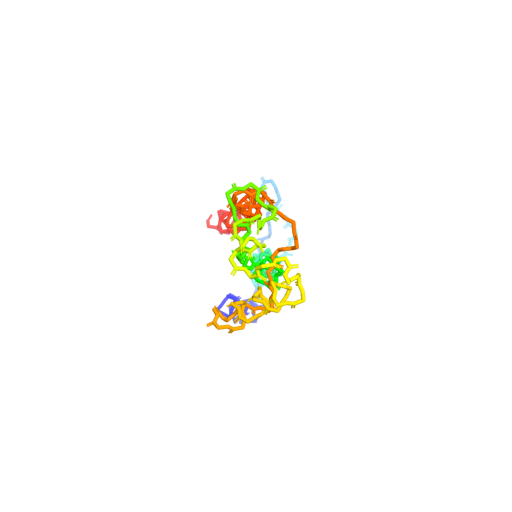1 125 ? 9.866 9.280 -13.112 1.00 98.50 125 HIS A O 1
ATOM 963 N N . LYS A 1 126 ? 9.924 7.768 -11.460 1.00 97.81 126 LYS A N 1
ATOM 964 C CA . LYS A 1 126 ? 11.219 7.187 -11.833 1.00 97.81 126 LYS A CA 1
ATOM 965 C C . LYS A 1 126 ? 11.152 6.396 -13.146 1.00 97.81 126 LYS A C 1
ATOM 967 O O . LYS A 1 126 ? 12.170 6.250 -13.831 1.00 97.81 126 LYS A O 1
ATOM 972 N N . MET A 1 127 ? 9.994 5.825 -13.479 1.00 96.69 127 MET A N 1
ATOM 973 C CA . MET A 1 127 ? 9.777 5.105 -14.735 1.00 96.69 127 MET A CA 1
ATOM 974 C C . MET A 1 127 ? 9.555 6.042 -15.934 1.00 96.69 127 MET A C 1
ATOM 976 O O . MET A 1 127 ? 10.017 5.701 -17.025 1.00 96.69 127 MET A O 1
ATOM 980 N N . SER A 1 128 ? 8.822 7.147 -15.741 1.00 89.38 128 SER A N 1
ATOM 981 C CA . SER A 1 128 ? 8.337 8.056 -16.798 1.00 89.38 128 SER A CA 1
ATOM 982 C C . SER A 1 128 ? 9.402 8.954 -17.414 1.00 89.38 128 SER A C 1
ATOM 984 O O . SER A 1 128 ? 10.216 9.498 -16.637 1.00 89.38 128 SER A O 1
#

Secondary structure (DSSP, 8-state):
-HHHHHHHHHTTT-EEEEEETTEEEEEEEHHHHHHHHHHHHHHHHHHHHHHHHH--B--S--TTSS-HHHHHHTTT-HHHHHHHHHHHHHHTT-S-B-SS-SSS--THHHHHHHHHHHHHHHHHHHH-

InterPro domains:
  IPR008948 L-Aspartase-like [SSF48557] (2-127)

pLDDT: mean 96.61, std 2.44, range [89.0, 98.81]

Sequence (128 aa):
MKELADFADKYKAQPTLAFTHFQPAQPTTVGKRATLWLQEFSLDLEDLDHVLGTMKLLGSKGTTGTQASFLELFNGDQETIDKIDPMIAAKMGFKECYPVSGQTYSRKVDTRVANVLAGIAASAHKMS

Organism: NCBI:txid408170

Radius of gyration: 23.99 Å; chains: 1; bounding box: 56×22×60 Å